Protein AF-A0A952VQZ9-F1 (afdb_monomer_lite)

Structure (mmCIF, N/CA/C/O backbone):
data_AF-A0A952VQZ9-F1
#
_entry.id   AF-A0A952VQZ9-F1
#
loop_
_atom_site.group_PDB
_atom_site.id
_atom_site.type_symbol
_atom_site.label_atom_id
_atom_site.label_alt_id
_atom_site.label_comp_id
_atom_site.label_asym_id
_atom_site.label_entity_id
_atom_site.label_seq_id
_atom_site.pdbx_PDB_ins_code
_atom_site.Cartn_x
_atom_site.Cartn_y
_atom_site.Cartn_z
_atom_site.occupancy
_atom_site.B_iso_or_equiv
_atom_site.auth_seq_id
_atom_site.auth_comp_id
_atom_site.auth_asym_id
_atom_site.auth_atom_id
_atom_site.pdbx_PDB_model_num
ATOM 1 N N . MET A 1 1 ? 37.503 -7.375 -62.528 1.00 46.91 1 MET A N 1
ATOM 2 C CA . MET A 1 1 ? 36.697 -7.127 -61.312 1.00 46.91 1 MET A CA 1
ATOM 3 C C . MET A 1 1 ? 35.972 -5.805 -61.512 1.00 46.91 1 MET A C 1
ATOM 5 O O . MET A 1 1 ? 36.616 -4.833 -61.884 1.00 46.91 1 MET A O 1
ATOM 9 N N . ASN A 1 2 ? 34.643 -5.804 -61.441 1.00 50.84 2 ASN A N 1
ATOM 10 C CA . ASN A 1 2 ? 33.807 -4.699 -61.917 1.00 50.84 2 ASN A CA 1
ATOM 11 C C . ASN A 1 2 ? 33.923 -3.504 -60.950 1.00 50.84 2 ASN A C 1
ATOM 13 O O . ASN A 1 2 ? 33.448 -3.597 -59.823 1.00 50.84 2 ASN A O 1
ATOM 17 N N . GLN A 1 3 ? 34.554 -2.398 -61.363 1.00 57.53 3 GLN A N 1
ATOM 18 C CA . GLN A 1 3 ? 34.843 -1.223 -60.510 1.00 57.53 3 GLN A CA 1
ATOM 19 C C . GLN A 1 3 ? 33.587 -0.566 -59.897 1.00 57.53 3 GLN A C 1
ATOM 21 O O . GLN A 1 3 ? 33.690 0.218 -58.962 1.00 57.53 3 GLN A O 1
ATOM 26 N N . LYS A 1 4 ? 32.393 -0.917 -60.391 1.00 61.53 4 LYS A N 1
ATOM 27 C CA . LYS A 1 4 ? 31.092 -0.451 -59.890 1.00 61.53 4 LYS A CA 1
ATOM 28 C C . LYS A 1 4 ? 30.508 -1.295 -58.749 1.00 61.53 4 LYS A C 1
ATOM 30 O O . LYS A 1 4 ? 29.517 -0.884 -58.158 1.00 61.53 4 LYS A O 1
ATOM 35 N N . LEU A 1 5 ? 31.081 -2.465 -58.448 1.00 6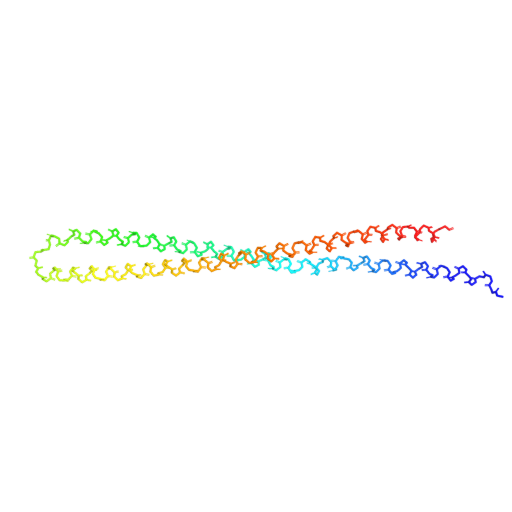6.00 5 LEU A N 1
ATOM 36 C CA . LEU A 1 5 ? 30.548 -3.363 -57.416 1.00 66.00 5 LEU A CA 1
ATOM 37 C C . LEU A 1 5 ? 30.921 -2.901 -55.998 1.00 66.00 5 LEU A C 1
ATOM 39 O O . LEU A 1 5 ? 30.115 -3.034 -55.086 1.00 66.00 5 LEU A O 1
ATOM 43 N N . SER A 1 6 ? 32.116 -2.330 -55.814 1.00 73.62 6 SER A N 1
ATOM 44 C CA . SER A 1 6 ? 32.597 -1.887 -54.496 1.00 73.62 6 SER A CA 1
ATOM 45 C C . SER A 1 6 ? 31.783 -0.726 -53.900 1.00 73.62 6 SER A C 1
ATOM 47 O O . SER A 1 6 ? 31.383 -0.853 -52.748 1.00 73.62 6 SER A O 1
ATOM 49 N N . PRO A 1 7 ? 31.446 0.352 -54.643 1.00 76.88 7 PRO A N 1
ATOM 50 C CA . PRO A 1 7 ? 30.611 1.436 -54.108 1.00 76.88 7 PRO A CA 1
ATOM 51 C C . PRO A 1 7 ? 29.188 0.984 -53.754 1.00 76.88 7 PRO A C 1
ATOM 53 O O . PRO A 1 7 ? 28.610 1.457 -52.784 1.00 76.88 7 PRO A O 1
ATOM 56 N N . LEU A 1 8 ? 28.636 0.033 -54.515 1.00 80.56 8 LEU A N 1
ATOM 57 C CA . LEU A 1 8 ? 27.300 -0.512 -54.271 1.00 80.56 8 LEU A CA 1
ATOM 58 C C . LEU A 1 8 ? 27.241 -1.340 -52.977 1.00 80.56 8 LEU A C 1
ATOM 60 O O . LEU A 1 8 ? 26.249 -1.289 -52.258 1.00 80.56 8 LEU A O 1
ATOM 64 N N . ILE A 1 9 ? 28.308 -2.085 -52.672 1.00 83.25 9 ILE A N 1
ATOM 65 C CA . ILE A 1 9 ? 28.420 -2.860 -51.428 1.00 83.25 9 ILE A CA 1
ATOM 66 C C . ILE A 1 9 ? 28.523 -1.929 -50.213 1.00 83.25 9 ILE A C 1
ATOM 68 O O . ILE A 1 9 ? 27.900 -2.204 -49.191 1.00 83.25 9 ILE A O 1
ATOM 72 N N . GLU A 1 10 ? 29.278 -0.832 -50.306 1.00 82.25 10 GLU A N 1
ATOM 73 C CA . GLU A 1 10 ? 29.369 0.147 -49.213 1.00 82.25 10 GLU A CA 1
ATOM 74 C C . GLU A 1 10 ? 28.040 0.877 -48.983 1.00 82.25 10 GLU A C 1
ATOM 76 O O . GLU A 1 10 ? 27.612 1.016 -47.839 1.00 82.25 10 GLU A O 1
ATOM 81 N N . LEU A 1 11 ? 27.325 1.233 -50.055 1.00 84.75 11 LEU A N 1
ATOM 82 C CA . LEU A 1 11 ? 25.981 1.806 -49.959 1.00 84.75 11 LEU A CA 1
ATOM 83 C C . LEU A 1 11 ? 25.002 0.853 -49.257 1.00 84.75 11 LEU A C 1
ATOM 85 O O . LEU A 1 11 ? 24.319 1.241 -48.315 1.00 84.75 11 LEU A O 1
ATOM 89 N N . GLN A 1 12 ? 25.001 -0.425 -49.646 1.00 85.94 12 GLN A N 1
ATOM 90 C CA . GLN A 1 12 ? 24.141 -1.433 -49.026 1.00 85.94 12 GLN A CA 1
ATOM 91 C C . GLN A 1 12 ? 24.440 -1.619 -47.527 1.00 85.94 12 GLN A C 1
ATOM 93 O O . GLN A 1 12 ? 23.527 -1.870 -46.742 1.00 85.94 12 GLN A O 1
ATOM 98 N N . LYS A 1 13 ? 25.705 -1.501 -47.103 1.00 88.38 13 LYS A N 1
ATOM 99 C CA . LYS A 1 13 ? 26.068 -1.553 -45.676 1.00 88.38 13 LYS A CA 1
ATOM 100 C C . LYS A 1 13 ? 25.509 -0.358 -44.904 1.00 88.38 13 LYS A C 1
ATOM 102 O O . LYS A 1 13 ? 25.020 -0.553 -43.793 1.00 88.38 13 LYS A O 1
ATOM 107 N N . LEU A 1 14 ? 25.564 0.843 -45.487 1.00 87.69 14 LEU A N 1
ATOM 108 C CA . LEU A 1 14 ? 24.959 2.043 -44.902 1.00 87.69 14 LEU A CA 1
ATOM 109 C C . LEU A 1 14 ? 23.443 1.869 -44.753 1.00 87.69 14 LEU A C 1
ATOM 111 O O . LEU A 1 14 ? 22.923 2.084 -43.661 1.00 87.69 14 LEU A O 1
ATOM 115 N N . ASP A 1 15 ? 22.757 1.387 -45.794 1.00 88.56 15 ASP A N 1
ATOM 116 C CA . ASP A 1 15 ? 21.309 1.136 -45.767 1.00 88.56 15 ASP A CA 1
ATOM 117 C C . ASP A 1 15 ? 20.910 0.144 -44.667 1.00 88.56 15 ASP A C 1
ATOM 119 O O . ASP A 1 15 ? 19.977 0.389 -43.899 1.00 88.56 15 ASP A O 1
ATOM 123 N N . LEU A 1 16 ? 21.637 -0.974 -44.559 1.00 92.62 16 LEU A N 1
ATOM 124 C CA . LEU A 1 16 ? 21.387 -1.984 -43.530 1.00 92.62 16 LEU A CA 1
ATOM 125 C C . LEU A 1 16 ? 21.590 -1.417 -42.123 1.00 92.62 16 LEU A C 1
ATOM 127 O O . LEU A 1 16 ? 20.789 -1.699 -41.231 1.00 92.62 16 LEU A O 1
ATOM 131 N N . ARG A 1 17 ? 22.628 -0.595 -41.926 1.00 92.38 17 ARG A N 1
ATOM 132 C CA . ARG A 1 17 ? 22.914 0.015 -40.626 1.00 92.38 17 ARG A CA 1
ATOM 133 C C . ARG A 1 17 ? 21.887 1.083 -40.254 1.00 92.38 17 ARG A C 1
ATOM 135 O O . ARG A 1 17 ? 21.441 1.112 -39.110 1.00 92.38 17 ARG A O 1
ATOM 142 N N . ILE A 1 18 ? 21.470 1.917 -41.206 1.00 92.25 18 ILE A N 1
ATOM 143 C CA . ILE A 1 18 ? 20.392 2.898 -41.017 1.00 92.25 18 ILE A CA 1
ATOM 144 C C . ILE A 1 18 ? 19.104 2.179 -40.605 1.00 92.25 18 ILE A C 1
ATOM 146 O O . ILE A 1 18 ? 18.512 2.534 -39.589 1.00 92.25 18 ILE A O 1
ATOM 150 N N . LEU A 1 19 ? 18.714 1.123 -41.329 1.00 93.81 19 LEU A N 1
ATOM 151 C CA . LEU A 1 19 ? 17.518 0.340 -41.014 1.00 93.81 19 LEU A CA 1
ATOM 152 C C . LEU A 1 19 ? 17.587 -0.277 -39.608 1.00 93.81 19 LEU A C 1
ATOM 154 O O . LEU A 1 19 ? 16.626 -0.178 -38.846 1.00 93.81 19 LEU A O 1
ATOM 158 N N . GLU A 1 20 ? 18.721 -0.883 -39.247 1.00 94.50 20 GLU A N 1
ATOM 159 C CA . GLU A 1 20 ? 18.945 -1.471 -37.922 1.00 94.50 20 GLU A CA 1
ATOM 160 C C . GLU A 1 20 ? 18.803 -0.428 -36.803 1.00 94.50 20 GLU A C 1
ATOM 162 O O . GLU A 1 20 ? 18.114 -0.667 -35.804 1.00 94.50 20 GLU A O 1
ATOM 167 N N . ILE A 1 21 ? 19.425 0.742 -36.974 1.00 93.56 21 ILE A N 1
ATOM 168 C CA . ILE A 1 21 ? 19.360 1.838 -36.006 1.00 93.56 21 ILE A CA 1
ATOM 169 C C . ILE A 1 21 ? 17.923 2.350 -35.880 1.00 93.56 21 ILE A C 1
ATOM 171 O O . ILE A 1 21 ? 17.420 2.485 -34.762 1.00 93.56 21 ILE A O 1
ATOM 175 N N . THR A 1 22 ? 17.236 2.597 -36.996 1.00 91.88 22 THR A N 1
ATOM 176 C CA . THR A 1 22 ? 15.849 3.077 -36.999 1.00 91.88 22 THR A CA 1
ATOM 177 C C . THR A 1 22 ? 14.911 2.094 -36.300 1.00 91.88 22 THR A C 1
ATOM 179 O O . THR A 1 22 ? 14.118 2.507 -35.451 1.00 91.88 22 THR A O 1
ATOM 182 N N . GLU A 1 23 ? 15.028 0.796 -36.581 1.00 94.38 23 GLU A N 1
ATOM 183 C CA . GLU A 1 23 ? 14.213 -0.237 -35.932 1.00 94.38 23 GLU A CA 1
ATOM 184 C C . GLU A 1 23 ? 14.534 -0.382 -34.440 1.00 94.38 23 GLU A C 1
ATOM 186 O O . GLU A 1 23 ? 13.631 -0.560 -33.620 1.00 94.38 2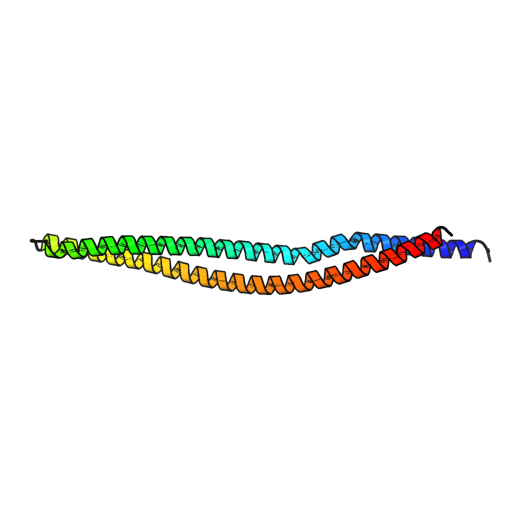3 GLU A O 1
ATOM 191 N N . THR A 1 24 ? 15.805 -0.245 -34.055 1.00 92.88 24 THR A N 1
ATOM 192 C CA . THR A 1 24 ? 16.208 -0.263 -32.642 1.00 92.88 24 THR A CA 1
ATOM 193 C C . THR A 1 24 ? 15.597 0.913 -31.887 1.00 92.88 24 THR A C 1
ATOM 195 O O . THR A 1 24 ? 14.969 0.712 -30.847 1.00 92.88 24 THR A O 1
ATOM 198 N N . ARG A 1 25 ? 15.698 2.131 -32.434 1.00 94.06 25 ARG A N 1
ATOM 199 C CA . ARG A 1 25 ? 15.111 3.342 -31.838 1.00 94.06 25 ARG A CA 1
ATOM 200 C C . ARG A 1 25 ? 13.588 3.264 -31.752 1.00 94.06 25 ARG A C 1
ATOM 202 O O . ARG A 1 25 ? 13.005 3.673 -30.752 1.00 94.06 25 ARG A O 1
ATOM 209 N N . ARG A 1 26 ? 12.933 2.665 -32.751 1.00 94.25 26 ARG A N 1
ATOM 210 C CA . ARG A 1 26 ? 11.478 2.452 -32.760 1.00 94.25 26 ARG A CA 1
ATOM 211 C C . ARG A 1 26 ? 10.991 1.555 -31.615 1.00 94.25 26 ARG A C 1
ATOM 213 O O . ARG A 1 26 ? 9.867 1.734 -31.156 1.00 94.25 26 ARG A O 1
ATOM 220 N N . LYS A 1 27 ? 11.823 0.623 -31.139 1.00 94.75 27 LYS A N 1
ATOM 221 C CA . LYS A 1 27 ? 11.505 -0.292 -30.025 1.00 94.75 27 LYS A CA 1
ATOM 222 C C . LYS A 1 27 ? 11.760 0.305 -28.638 1.00 94.75 27 LYS A C 1
ATOM 224 O O . LYS A 1 27 ? 11.284 -0.244 -27.647 1.00 94.75 27 LYS A O 1
ATOM 229 N N . ILE A 1 28 ? 12.493 1.415 -28.537 1.00 93.12 28 ILE A N 1
ATOM 230 C CA . ILE A 1 28 ? 12.817 2.045 -27.246 1.00 93.12 28 ILE A CA 1
ATOM 231 C C . ILE A 1 28 ? 11.554 2.451 -26.458 1.00 93.12 28 ILE A C 1
ATOM 233 O O . ILE A 1 28 ? 11.476 2.100 -25.279 1.00 93.12 28 ILE A O 1
ATOM 237 N N . PRO A 1 29 ? 10.537 3.109 -27.056 1.00 93.25 29 PRO A N 1
ATOM 238 C CA . PRO A 1 29 ? 9.304 3.447 -26.342 1.00 93.25 29 PRO A CA 1
ATOM 239 C C . PRO A 1 29 ? 8.557 2.224 -25.796 1.00 93.25 29 PRO A C 1
ATOM 241 O O . PRO A 1 29 ? 8.049 2.265 -24.679 1.00 93.25 29 PRO A O 1
ATOM 244 N N . GLU A 1 30 ? 8.519 1.126 -26.556 1.00 93.88 30 GLU A N 1
ATOM 245 C CA . GLU A 1 30 ? 7.885 -0.126 -26.129 1.00 93.88 30 GLU A CA 1
ATOM 246 C C . GLU A 1 30 ? 8.620 -0.736 -24.929 1.00 93.88 30 GLU A C 1
ATOM 248 O O . GLU A 1 30 ? 7.994 -1.080 -23.927 1.00 93.88 30 GLU A O 1
ATOM 253 N N . ARG A 1 31 ? 9.957 -0.791 -24.977 1.00 93.56 31 ARG A N 1
ATOM 254 C CA . ARG A 1 31 ? 10.779 -1.254 -23.848 1.00 93.56 31 ARG A CA 1
ATOM 255 C C . ARG A 1 31 ? 10.570 -0.406 -22.597 1.00 93.56 31 ARG A C 1
ATOM 257 O O . ARG A 1 31 ? 10.453 -0.957 -21.505 1.00 93.56 31 ARG A O 1
ATOM 264 N N . LEU A 1 32 ? 10.485 0.915 -22.755 1.00 92.81 32 LEU A N 1
ATOM 265 C CA . LEU A 1 32 ? 10.232 1.824 -21.641 1.00 92.81 32 LEU A CA 1
ATOM 266 C C . LEU A 1 32 ? 8.852 1.572 -21.017 1.00 92.81 32 LEU A C 1
ATOM 268 O O . LEU A 1 32 ? 8.734 1.526 -19.796 1.00 92.81 32 LEU A O 1
ATOM 272 N N . HIS A 1 33 ? 7.828 1.352 -21.843 1.00 93.56 33 HIS A N 1
ATOM 273 C CA . HIS A 1 33 ? 6.481 1.045 -21.368 1.00 93.56 33 HIS A CA 1
ATOM 274 C C . HIS A 1 33 ? 6.415 -0.289 -20.605 1.00 93.56 33 HIS A C 1
ATOM 276 O O . HIS A 1 33 ? 5.793 -0.381 -19.543 1.00 93.56 33 HIS A O 1
ATOM 282 N N . LEU A 1 34 ? 7.105 -1.319 -21.105 1.00 93.19 34 LEU A N 1
ATOM 283 C CA . LEU A 1 34 ? 7.218 -2.608 -20.419 1.00 93.19 34 LEU A CA 1
ATOM 284 C C . LEU A 1 34 ? 7.928 -2.470 -19.065 1.00 93.19 34 LEU A C 1
ATOM 286 O O . LEU A 1 34 ? 7.484 -3.059 -18.083 1.00 93.19 34 LEU A O 1
ATOM 290 N N . ALA A 1 35 ? 8.984 -1.655 -18.989 1.00 91.19 35 ALA A N 1
ATOM 291 C CA . ALA A 1 35 ? 9.695 -1.383 -17.741 1.00 91.19 35 ALA A CA 1
ATOM 292 C C . ALA A 1 35 ? 8.862 -0.562 -16.733 1.00 91.19 35 ALA A C 1
ATOM 294 O O . ALA A 1 35 ? 9.029 -0.723 -15.526 1.00 91.19 35 ALA A O 1
ATOM 295 N N . GLU A 1 36 ? 7.958 0.301 -17.207 1.00 94.56 36 GLU A N 1
ATOM 296 C CA . GLU A 1 36 ? 7.067 1.112 -16.363 1.00 94.56 36 GLU A CA 1
ATOM 297 C C . GLU A 1 36 ? 5.895 0.304 -15.779 1.00 94.56 36 GLU A C 1
ATOM 299 O O . GLU A 1 36 ? 5.384 0.628 -14.706 1.00 94.56 36 GLU A O 1
ATOM 304 N N . THR A 1 37 ? 5.463 -0.759 -16.463 1.00 95.38 37 THR A N 1
ATOM 305 C CA . THR A 1 37 ? 4.255 -1.519 -16.098 1.00 95.38 37 THR A CA 1
ATOM 306 C C . THR A 1 37 ? 4.273 -2.029 -14.645 1.00 95.38 37 THR A C 1
ATOM 308 O O . THR A 1 37 ? 3.337 -1.704 -13.908 1.00 95.38 37 THR A O 1
ATOM 311 N N . PRO A 1 38 ? 5.333 -2.707 -14.156 1.00 93.94 38 PRO A N 1
ATOM 312 C CA . PRO A 1 38 ? 5.391 -3.168 -12.765 1.00 93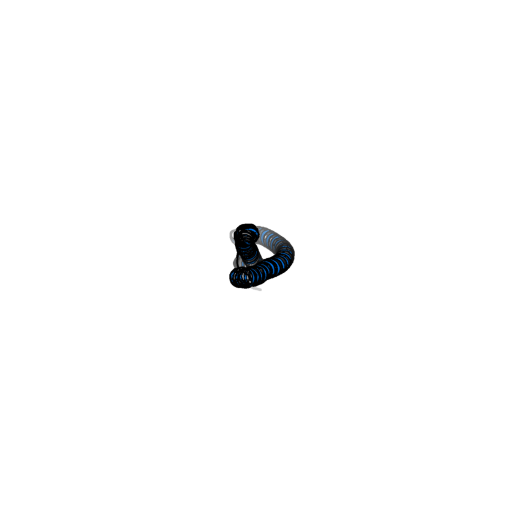.94 38 PRO A CA 1
ATOM 313 C C . PRO A 1 38 ? 5.358 -2.020 -11.750 1.00 93.94 38 PRO A C 1
ATOM 315 O O . PRO A 1 38 ? 4.745 -2.126 -10.687 1.00 93.94 38 PRO A O 1
ATOM 318 N N . LEU A 1 39 ? 5.992 -0.889 -12.080 1.00 95.81 39 LEU A N 1
ATOM 319 C CA . LEU A 1 39 ? 5.988 0.292 -11.223 1.00 95.81 39 LEU A CA 1
ATOM 320 C C . LEU A 1 39 ? 4.573 0.866 -11.088 1.00 95.81 39 LEU A C 1
ATOM 322 O O . LEU A 1 39 ? 4.144 1.222 -9.986 1.00 95.81 39 LEU A O 1
ATOM 326 N N . ARG A 1 40 ? 3.830 0.933 -12.195 1.00 96.25 40 ARG A N 1
ATOM 327 C CA . ARG A 1 40 ? 2.440 1.392 -12.200 1.00 96.25 40 ARG A CA 1
ATOM 328 C C . ARG A 1 40 ? 1.539 0.465 -11.384 1.00 96.25 40 ARG A C 1
ATOM 330 O O . ARG A 1 40 ? 0.737 0.961 -10.596 1.00 96.25 40 ARG A O 1
ATOM 337 N N . GLU A 1 41 ? 1.684 -0.848 -11.536 1.00 96.81 41 GLU A N 1
ATOM 338 C CA . GLU A 1 41 ? 0.907 -1.843 -10.784 1.00 96.81 41 GLU A CA 1
ATOM 339 C C . GLU A 1 41 ? 1.130 -1.722 -9.273 1.00 96.81 41 GLU A C 1
ATOM 341 O O . GLU A 1 41 ? 0.172 -1.602 -8.509 1.00 96.81 41 GLU A O 1
ATOM 346 N N . VAL A 1 42 ? 2.391 -1.661 -8.833 1.00 97.62 42 VAL A N 1
ATOM 347 C CA . VAL A 1 42 ? 2.728 -1.502 -7.409 1.00 97.62 42 VAL A CA 1
ATOM 348 C C . VAL A 1 42 ? 2.265 -0.144 -6.872 1.00 97.62 42 VAL A C 1
ATOM 350 O O . VAL A 1 42 ? 1.779 -0.056 -5.745 1.00 97.62 42 VAL A O 1
ATOM 353 N N . THR A 1 43 ? 2.357 0.917 -7.677 1.00 97.25 43 THR A N 1
ATOM 354 C CA . THR A 1 43 ? 1.862 2.250 -7.297 1.00 97.25 43 THR A CA 1
ATOM 355 C C . THR A 1 43 ? 0.346 2.257 -7.103 1.00 97.25 43 THR A C 1
ATOM 357 O O . THR A 1 43 ? -0.145 2.850 -6.138 1.00 97.25 43 THR A O 1
ATOM 360 N N . GLN A 1 44 ? -0.396 1.577 -7.980 1.00 98.06 44 GLN A N 1
ATOM 361 C CA . GLN A 1 44 ? -1.843 1.431 -7.847 1.00 98.06 44 GLN A CA 1
ATOM 362 C C . GLN A 1 44 ? -2.196 0.625 -6.591 1.00 98.06 44 GLN A C 1
ATOM 364 O O . GLN A 1 44 ? -2.950 1.114 -5.754 1.00 98.06 44 GLN A O 1
ATOM 369 N N . ALA A 1 45 ? -1.565 -0.535 -6.388 1.00 98.12 45 ALA A N 1
ATOM 370 C CA . ALA A 1 45 ? -1.794 -1.377 -5.213 1.00 98.12 45 ALA A CA 1
ATOM 371 C C . ALA A 1 45 ? -1.513 -0.641 -3.890 1.00 98.12 45 ALA A C 1
ATOM 373 O O . ALA A 1 45 ? -2.261 -0.770 -2.919 1.00 98.12 45 ALA A O 1
ATOM 374 N N . LEU A 1 46 ? -0.451 0.170 -3.846 1.00 98.38 46 LEU A N 1
ATOM 375 C CA . LEU A 1 46 ? -0.128 1.009 -2.693 1.00 98.38 46 LEU A CA 1
ATOM 376 C C . LEU A 1 46 ? -1.202 2.075 -2.444 1.00 98.38 46 LEU A C 1
ATOM 378 O O . LEU A 1 46 ? -1.561 2.334 -1.295 1.00 98.38 46 LEU A O 1
ATOM 382 N N . THR A 1 47 ? -1.700 2.698 -3.512 1.00 98.31 47 THR A N 1
ATOM 383 C CA . THR A 1 47 ? -2.758 3.715 -3.437 1.00 98.31 47 THR A CA 1
ATOM 384 C C . THR A 1 47 ? -4.053 3.108 -2.902 1.00 98.31 47 THR A C 1
ATOM 386 O O . THR A 1 47 ? -4.639 3.652 -1.965 1.00 98.31 47 THR A O 1
ATOM 389 N N . ASP A 1 48 ? -4.444 1.943 -3.415 1.00 98.31 48 ASP A N 1
ATOM 390 C CA . ASP A 1 48 ? -5.647 1.228 -2.982 1.00 98.31 48 ASP A CA 1
ATOM 391 C C . ASP A 1 48 ? -5.534 0.766 -1.524 1.00 98.31 48 ASP A C 1
ATOM 393 O O . ASP A 1 48 ? -6.476 0.904 -0.743 1.00 98.31 48 ASP A O 1
ATOM 397 N N . THR A 1 49 ? -4.351 0.297 -1.116 1.00 98.38 49 THR A N 1
ATOM 398 C CA . THR A 1 49 ? -4.096 -0.125 0.269 1.00 98.38 49 THR A CA 1
ATOM 399 C C . THR A 1 49 ? -4.170 1.061 1.234 1.00 98.38 49 THR A C 1
ATOM 401 O O . THR A 1 49 ? -4.789 0.955 2.291 1.00 98.38 49 THR A O 1
ATOM 404 N N . LYS A 1 50 ? -3.610 2.223 0.872 1.00 98.00 50 LYS A N 1
ATOM 405 C CA . LYS A 1 50 ? -3.738 3.455 1.673 1.00 98.00 50 LYS A CA 1
ATOM 406 C C . LYS A 1 50 ? -5.197 3.900 1.795 1.00 98.00 50 LYS A C 1
ATOM 408 O O . LYS A 1 50 ? -5.639 4.232 2.892 1.00 98.00 50 LYS A O 1
ATOM 413 N N . ALA A 1 51 ? -5.966 3.829 0.708 1.00 98.38 51 ALA A N 1
ATOM 414 C CA . ALA A 1 51 ? -7.398 4.109 0.751 1.00 98.38 51 ALA A CA 1
ATOM 415 C C . ALA A 1 51 ? -8.150 3.128 1.673 1.00 98.38 51 ALA A C 1
ATOM 417 O O . ALA A 1 51 ? -9.028 3.542 2.432 1.00 98.38 51 ALA A O 1
ATOM 418 N N . ALA A 1 52 ? -7.782 1.843 1.669 1.00 98.25 52 ALA A N 1
ATOM 419 C CA . ALA A 1 52 ? -8.352 0.848 2.576 1.00 98.25 52 ALA A CA 1
ATOM 420 C C . ALA A 1 52 ? -8.025 1.138 4.054 1.00 98.25 52 ALA A C 1
ATOM 422 O O . ALA A 1 52 ? -8.907 1.000 4.904 1.00 98.25 52 ALA A O 1
ATOM 423 N N . VAL A 1 53 ? -6.804 1.600 4.363 1.00 98.38 53 VAL A N 1
ATOM 424 C CA . VAL A 1 53 ? -6.428 2.068 5.714 1.00 98.38 53 VAL A CA 1
ATOM 425 C C . VAL A 1 53 ? -7.317 3.233 6.152 1.00 98.38 53 VAL A C 1
ATOM 427 O O . VAL A 1 53 ? -7.817 3.236 7.279 1.00 98.38 53 VAL A O 1
ATOM 430 N N . ASP A 1 54 ? -7.562 4.206 5.272 1.00 98.25 54 ASP A N 1
ATOM 431 C CA . ASP A 1 54 ? -8.416 5.358 5.582 1.00 98.25 54 ASP A CA 1
ATOM 432 C C . ASP A 1 54 ? -9.866 4.945 5.860 1.00 98.25 54 ASP A C 1
ATOM 434 O O . ASP A 1 54 ? -10.504 5.476 6.776 1.00 98.25 54 ASP A O 1
ATOM 438 N N . VAL A 1 55 ? -10.396 3.990 5.089 1.00 98.19 55 VAL A N 1
ATOM 439 C CA . VAL A 1 55 ? -11.734 3.425 5.311 1.00 98.19 55 VAL A CA 1
ATOM 440 C C . VAL A 1 55 ? -11.797 2.716 6.663 1.00 98.19 55 VAL A C 1
ATOM 442 O O . VAL A 1 55 ? -12.645 3.070 7.480 1.00 98.19 55 VAL A O 1
ATOM 445 N N . ALA A 1 56 ? -10.862 1.807 6.950 1.00 97.75 56 ALA A N 1
ATOM 446 C CA . ALA A 1 56 ? -10.822 1.083 8.223 1.00 97.75 56 ALA A CA 1
ATOM 447 C C . ALA A 1 56 ? -10.646 2.032 9.426 1.00 97.75 56 ALA A C 1
ATOM 449 O O . ALA A 1 56 ? -11.273 1.861 10.470 1.00 97.75 56 ALA A O 1
ATOM 450 N N . THR A 1 57 ? -9.868 3.106 9.266 1.00 98.19 57 THR A N 1
ATOM 451 C CA . THR A 1 57 ? -9.701 4.143 10.297 1.00 98.19 57 THR A CA 1
ATOM 452 C C . THR A 1 57 ? -11.007 4.892 10.570 1.00 98.19 57 THR A C 1
ATOM 454 O O . THR A 1 57 ? -11.320 5.206 11.722 1.00 98.19 57 THR A O 1
ATOM 457 N N . LYS A 1 58 ? -11.800 5.185 9.531 1.00 98.31 58 LYS A N 1
ATOM 458 C CA . LYS A 1 58 ? -13.131 5.798 9.685 1.00 98.31 58 LYS A CA 1
ATOM 459 C C . LYS A 1 58 ? -14.127 4.840 10.340 1.00 98.31 58 LYS A C 1
ATOM 461 O O . LYS A 1 58 ? -14.896 5.284 11.193 1.00 98.31 58 LYS A O 1
ATOM 466 N N . GLU A 1 59 ? -14.095 3.558 9.980 1.00 97.06 59 GLU A N 1
ATOM 467 C CA . GLU A 1 59 ? -14.899 2.503 10.618 1.00 97.06 59 GLU A CA 1
ATOM 468 C C . GLU A 1 59 ? -14.590 2.429 12.119 1.00 97.06 59 GLU A C 1
ATOM 470 O O . GLU A 1 59 ? -15.493 2.596 12.939 1.00 97.06 59 GLU A O 1
ATOM 475 N N . ARG A 1 60 ? -13.304 2.331 12.490 1.00 98.25 60 ARG A N 1
ATOM 476 C CA . ARG A 1 60 ? -12.855 2.333 13.891 1.00 98.25 60 ARG A CA 1
ATOM 477 C C . ARG A 1 60 ? -13.373 3.552 14.658 1.00 98.25 60 ARG A C 1
ATOM 479 O O . ARG A 1 60 ? -13.969 3.402 15.717 1.00 98.25 60 ARG A O 1
ATOM 486 N N . ARG A 1 61 ? -13.212 4.760 14.101 1.00 98.38 61 ARG A N 1
ATOM 487 C CA . ARG A 1 61 ? -13.703 6.011 14.718 1.00 98.38 61 ARG A CA 1
ATOM 488 C C . ARG A 1 61 ? -15.219 6.051 14.887 1.00 98.38 61 ARG A C 1
ATOM 490 O O . ARG A 1 61 ? -15.715 6.738 15.774 1.00 98.38 61 ARG A O 1
ATOM 497 N N . THR A 1 62 ? -15.959 5.377 14.012 1.00 98.00 62 THR A N 1
ATOM 498 C CA . THR A 1 62 ? -17.418 5.273 14.132 1.00 98.00 62 THR A CA 1
ATOM 499 C C . THR A 1 62 ? -17.774 4.377 15.312 1.00 98.00 62 THR A C 1
ATOM 501 O O . THR A 1 62 ? -18.544 4.796 16.168 1.00 98.00 62 THR A O 1
ATOM 504 N N . HIS A 1 63 ? -17.127 3.215 15.434 1.00 97.50 63 HIS A N 1
ATOM 505 C CA . HIS A 1 63 ? -17.319 2.327 16.582 1.00 97.50 63 HIS A CA 1
ATOM 506 C C . HIS A 1 63 ? -16.888 2.960 17.911 1.00 97.50 63 HIS A C 1
ATOM 508 O O . HIS A 1 63 ? -17.582 2.786 18.907 1.00 97.50 63 HIS A O 1
ATOM 514 N N . GLU A 1 64 ? -15.808 3.748 17.928 1.00 98.12 64 GLU A N 1
ATOM 515 C CA . GLU A 1 64 ? -15.385 4.522 19.108 1.00 98.12 64 GLU A CA 1
ATOM 516 C C . GLU A 1 64 ? -16.476 5.508 19.565 1.00 98.12 64 GLU A C 1
ATOM 518 O O . GLU A 1 64 ? -16.763 5.606 20.756 1.00 98.12 64 GLU A O 1
ATOM 523 N N . LYS A 1 65 ? -17.138 6.198 18.627 1.00 98.38 65 LYS A N 1
ATOM 524 C CA . LYS A 1 65 ? -18.254 7.107 18.945 1.00 98.38 65 LYS A CA 1
ATOM 525 C C . LYS A 1 65 ? -19.501 6.366 19.417 1.00 98.38 65 LYS A C 1
ATOM 527 O O . LYS A 1 65 ? -20.180 6.839 20.326 1.00 98.38 65 LYS A O 1
ATOM 532 N N . ASP A 1 66 ? -19.816 5.232 18.795 1.00 97.19 66 ASP A N 1
ATOM 533 C CA . ASP A 1 66 ? -20.947 4.399 19.206 1.00 97.19 66 ASP A CA 1
ATOM 534 C C . ASP A 1 66 ? -20.740 3.869 20.632 1.00 97.19 66 ASP A C 1
ATOM 536 O O . ASP A 1 66 ? -21.673 3.886 21.439 1.00 97.19 66 ASP A O 1
ATOM 540 N N . LEU A 1 67 ? -19.507 3.462 20.955 1.00 98.19 67 LEU A N 1
ATOM 541 C CA . LEU A 1 67 ? -19.102 3.053 22.295 1.00 98.19 67 LEU A CA 1
ATOM 542 C C . LEU A 1 67 ? -19.274 4.201 23.296 1.00 98.19 67 LEU A C 1
ATOM 544 O O . LEU A 1 67 ? -19.959 4.020 24.297 1.00 98.19 67 LEU A O 1
ATOM 548 N N . GLU A 1 68 ? -18.738 5.388 23.002 1.00 97.88 68 GLU A N 1
ATOM 549 C CA . GLU A 1 68 ? -18.857 6.570 23.870 1.00 97.88 68 GLU A CA 1
ATOM 550 C C . GLU A 1 68 ? -20.328 6.933 24.150 1.00 97.88 68 GLU A C 1
ATOM 552 O O . GLU A 1 68 ? -20.730 7.152 25.298 1.00 97.88 68 GLU A O 1
ATOM 557 N N . ALA A 1 69 ? -21.172 6.944 23.113 1.00 97.19 69 ALA A N 1
ATOM 558 C CA . ALA A 1 69 ? -22.601 7.213 23.258 1.00 97.19 69 ALA A CA 1
ATOM 559 C C . ALA A 1 69 ? -23.309 6.142 24.107 1.00 97.19 69 ALA A C 1
ATOM 561 O O . ALA A 1 69 ? -24.174 6.461 24.934 1.00 97.19 69 ALA A O 1
ATOM 562 N N . HIS A 1 70 ? -22.939 4.873 23.921 1.00 96.75 70 HIS A N 1
ATOM 563 C CA . HIS A 1 70 ? -23.481 3.747 24.677 1.00 96.75 70 HIS A CA 1
ATOM 564 C C . HIS A 1 70 ? -23.049 3.774 26.149 1.00 96.75 70 HIS A C 1
ATOM 566 O O . HIS A 1 70 ? -23.869 3.532 27.038 1.00 96.75 70 HIS A O 1
ATOM 572 N N . GLU A 1 71 ? -21.802 4.138 26.436 1.00 95.69 71 GLU A N 1
ATOM 573 C CA . GLU A 1 71 ? -21.304 4.327 27.800 1.00 95.69 71 GLU A CA 1
ATOM 574 C C . GLU A 1 71 ? -22.015 5.484 28.504 1.00 95.69 71 GLU A C 1
ATOM 576 O O . GLU A 1 71 ? -22.488 5.317 29.631 1.00 95.69 71 GLU A O 1
ATOM 581 N N . ALA A 1 72 ? -22.203 6.617 27.822 1.00 95.75 72 ALA A N 1
ATOM 582 C CA . ALA A 1 72 ? -22.954 7.749 28.360 1.00 95.75 72 ALA A CA 1
ATOM 583 C C . ALA A 1 72 ? -24.417 7.386 28.677 1.00 95.75 72 ALA A C 1
ATOM 585 O O . ALA A 1 72 ? -24.986 7.865 29.663 1.00 95.75 72 ALA A O 1
ATOM 586 N N . HIS A 1 73 ? -25.046 6.536 27.858 1.00 93.25 73 HIS A N 1
ATOM 587 C CA . HIS A 1 73 ? -26.384 6.013 28.139 1.00 93.25 73 HIS A CA 1
ATOM 588 C C . HIS A 1 73 ? -26.382 5.059 29.340 1.00 93.25 73 HIS A C 1
ATOM 590 O O . HIS A 1 73 ? -27.203 5.205 30.248 1.00 93.25 73 HIS A O 1
ATOM 596 N N . THR A 1 74 ? -25.421 4.137 29.383 1.00 92.56 74 THR A N 1
ATOM 597 C CA . THR A 1 74 ? -25.273 3.157 30.465 1.00 92.56 74 THR A CA 1
ATOM 598 C C . THR A 1 74 ? -25.031 3.844 31.811 1.00 92.56 74 THR A C 1
ATOM 600 O O . THR A 1 74 ? -25.587 3.431 32.827 1.00 92.56 74 THR A O 1
ATOM 603 N N . GLU A 1 75 ? -24.266 4.935 31.840 1.00 92.69 75 GLU A N 1
ATOM 604 C CA . GLU A 1 75 ? -24.018 5.698 33.065 1.00 92.69 75 GLU A CA 1
ATOM 605 C C . GLU A 1 75 ? -25.292 6.373 33.596 1.00 92.69 75 GLU A C 1
ATOM 607 O O . GLU A 1 75 ? -25.594 6.312 34.792 1.00 92.69 75 GLU A O 1
ATOM 612 N N . LYS A 1 76 ? -26.124 6.923 32.700 1.00 90.38 76 LYS A N 1
ATOM 613 C CA . LYS A 1 76 ? -27.452 7.438 33.072 1.00 90.38 76 LYS A CA 1
ATOM 614 C C . LYS A 1 76 ? -28.332 6.333 33.654 1.00 90.38 76 LYS A C 1
ATOM 616 O O . LYS A 1 76 ? -28.959 6.553 34.690 1.00 90.38 76 LYS A O 1
ATOM 621 N N . MET A 1 77 ? -28.339 5.144 33.046 1.00 87.56 77 MET A N 1
ATOM 622 C CA . MET A 1 77 ? -29.078 3.986 33.562 1.00 87.56 77 MET A CA 1
ATOM 623 C C . MET A 1 77 ? -28.606 3.595 34.966 1.00 87.56 77 MET A C 1
ATOM 625 O O . MET A 1 77 ? -29.433 3.463 35.869 1.00 87.56 77 MET A O 1
ATOM 629 N N . LYS A 1 78 ? -27.290 3.500 35.199 1.00 87.06 78 LYS A N 1
ATOM 630 C CA . LYS A 1 78 ? -26.731 3.199 36.529 1.00 87.06 78 LYS A CA 1
ATOM 631 C C . LYS A 1 78 ? -27.195 4.200 37.585 1.00 87.06 78 LYS A C 1
ATOM 633 O O . LYS A 1 78 ? -27.626 3.786 38.659 1.00 87.06 78 LYS A O 1
ATOM 638 N N . SER A 1 79 ? -27.189 5.497 37.271 1.00 85.25 79 SER A N 1
ATOM 639 C CA . SER A 1 79 ? -27.661 6.530 38.204 1.00 85.25 79 SER A CA 1
ATOM 640 C C . SER A 1 79 ? -29.150 6.408 38.561 1.00 85.25 79 SER A C 1
ATOM 642 O O . SER A 1 79 ? -29.550 6.813 39.648 1.00 85.25 79 SER A O 1
ATOM 644 N N . HIS A 1 80 ? -29.968 5.802 37.691 1.00 78.94 80 HIS A N 1
ATOM 645 C CA . HIS A 1 80 ? -31.396 5.571 37.928 1.00 78.94 80 HIS A CA 1
ATOM 646 C C . HIS A 1 80 ? -31.674 4.391 38.872 1.00 78.94 80 HIS A C 1
ATOM 648 O O . HIS A 1 80 ? -32.774 4.274 39.401 1.00 78.94 80 HIS A O 1
ATOM 654 N N . ALA A 1 81 ? -30.685 3.528 39.135 1.00 73.12 81 ALA A N 1
ATOM 655 C CA . ALA A 1 81 ? -30.871 2.352 39.984 1.00 73.12 81 ALA A CA 1
ATOM 656 C C . ALA A 1 81 ? -31.198 2.695 41.444 1.00 73.12 81 ALA A C 1
ATOM 658 O O . ALA A 1 81 ? -31.860 1.919 42.130 1.00 73.12 81 ALA A O 1
ATOM 659 N N . THR A 1 82 ? -30.763 3.865 41.917 1.00 70.31 82 THR A N 1
ATOM 660 C CA . THR A 1 82 ? -30.964 4.334 43.295 1.00 70.31 82 THR A CA 1
ATOM 661 C C . THR A 1 82 ? -32.381 4.842 43.574 1.00 70.31 82 THR A C 1
ATOM 663 O O . THR A 1 82 ? -32.727 5.035 44.738 1.00 70.31 82 THR A O 1
ATOM 666 N N . SER A 1 83 ? -33.215 5.047 42.547 1.00 77.06 83 SER A N 1
ATOM 667 C CA . SER A 1 83 ? -34.592 5.543 42.698 1.00 77.06 83 SER A CA 1
ATOM 668 C C . SER A 1 83 ? -35.658 4.435 42.698 1.00 77.06 83 SER A C 1
ATOM 670 O O . SER A 1 83 ? -36.828 4.716 42.981 1.00 77.06 83 SER A O 1
ATOM 672 N N . LEU A 1 84 ? -35.269 3.186 42.416 1.00 82.81 84 LEU A N 1
ATOM 673 C CA . LEU A 1 84 ? -36.173 2.038 42.307 1.00 82.81 84 LEU A CA 1
ATOM 674 C C . LEU A 1 84 ? -36.628 1.558 43.689 1.00 82.81 84 LEU A C 1
ATOM 676 O O . LEU A 1 84 ? -35.816 1.350 44.590 1.00 82.81 84 LEU A O 1
ATOM 680 N N . LYS A 1 85 ? -37.943 1.381 43.862 1.00 80.75 85 LYS A N 1
ATOM 681 C CA . LYS A 1 85 ? -38.556 1.110 45.176 1.00 80.75 85 LYS A CA 1
ATOM 682 C C . LYS A 1 85 ? -38.969 -0.344 45.365 1.00 80.75 85 LYS A C 1
ATOM 684 O O . LYS A 1 85 ? -39.158 -0.770 46.504 1.00 80.75 85 LYS A O 1
ATOM 689 N N . THR A 1 86 ? -39.121 -1.108 44.283 1.00 88.62 86 THR A N 1
ATOM 690 C CA . THR A 1 86 ? -39.513 -2.519 44.351 1.00 88.62 86 THR A CA 1
ATOM 691 C C . THR A 1 86 ? -38.381 -3.451 43.918 1.00 88.62 86 THR A C 1
ATOM 693 O O . THR A 1 86 ? -37.583 -3.137 43.037 1.00 88.62 86 THR A O 1
ATOM 696 N N . ASN A 1 87 ? -38.332 -4.646 44.514 1.00 85.50 87 ASN A N 1
ATOM 697 C CA . ASN A 1 87 ? -37.338 -5.672 44.173 1.00 85.50 87 ASN A CA 1
ATOM 698 C C . ASN A 1 87 ? -37.450 -6.103 42.695 1.00 85.50 87 ASN A C 1
ATOM 700 O O . ASN A 1 87 ? -36.444 -6.271 42.014 1.00 85.50 87 ASN A O 1
ATOM 704 N N . LYS A 1 88 ? -38.678 -6.187 42.165 1.00 89.81 88 LYS A N 1
ATOM 705 C CA . LYS A 1 88 ? -38.928 -6.557 40.766 1.00 89.81 88 LYS A CA 1
ATOM 706 C C . LYS A 1 88 ? -38.366 -5.528 39.778 1.00 89.81 88 LYS A C 1
ATOM 708 O O . LYS A 1 88 ? -37.753 -5.921 38.791 1.00 89.81 88 LYS A O 1
ATOM 713 N N . GLU A 1 89 ? -38.555 -4.235 40.042 1.00 86.44 89 GLU A N 1
ATOM 714 C CA . GLU A 1 89 ? -37.974 -3.161 39.220 1.00 86.44 89 GLU A CA 1
ATOM 715 C C . GLU A 1 89 ? -36.447 -3.177 39.291 1.00 86.44 89 GLU A C 1
ATOM 717 O O . GLU A 1 89 ? -35.780 -3.051 38.270 1.00 86.44 89 GLU A O 1
ATOM 722 N N . TYR A 1 90 ? -35.891 -3.398 40.484 1.00 87.38 90 TYR A N 1
ATOM 723 C CA . TYR A 1 90 ? -34.448 -3.494 40.670 1.00 87.38 90 TYR A CA 1
ATOM 724 C C . TYR A 1 90 ? -33.834 -4.665 39.885 1.00 87.38 90 TYR A C 1
ATOM 726 O O . TYR A 1 90 ? -32.838 -4.482 39.190 1.00 87.38 90 TYR A O 1
ATOM 734 N N . GLN A 1 91 ? -34.449 -5.853 39.930 1.00 88.38 91 GLN A N 1
ATOM 735 C CA . GLN A 1 91 ? -33.996 -7.015 39.158 1.00 88.38 91 GLN A CA 1
ATOM 736 C C . GLN A 1 91 ? -34.078 -6.791 37.643 1.00 88.38 91 GLN A C 1
ATOM 738 O O . GLN A 1 91 ? -33.144 -7.149 36.929 1.00 88.38 91 GLN A O 1
ATOM 743 N N . ALA A 1 92 ? -35.164 -6.183 37.153 1.00 89.31 92 ALA A N 1
ATOM 744 C CA . ALA A 1 92 ? -35.290 -5.834 35.738 1.00 89.31 92 ALA A CA 1
ATOM 745 C C . ALA A 1 92 ? -34.181 -4.864 35.303 1.00 89.31 92 ALA A C 1
ATOM 747 O O . ALA A 1 92 ? -33.548 -5.066 34.272 1.00 89.31 92 ALA A O 1
ATOM 748 N N . HIS A 1 93 ? -33.880 -3.871 36.138 1.00 88.75 93 HIS A N 1
ATOM 749 C CA . HIS A 1 93 ? -32.841 -2.887 35.853 1.00 88.75 93 HIS A CA 1
ATOM 750 C C . HIS A 1 93 ? -31.424 -3.473 35.853 1.00 88.75 93 HIS A C 1
ATOM 752 O O . HIS A 1 93 ? -30.598 -3.129 35.011 1.00 88.75 93 HIS A O 1
ATOM 758 N N . LEU A 1 94 ? -31.134 -4.411 36.760 1.00 88.56 94 LEU A N 1
ATOM 759 C CA . LEU A 1 94 ? -29.867 -5.149 36.736 1.00 88.56 94 LEU A CA 1
ATOM 760 C C . LEU A 1 94 ? -29.687 -5.931 35.429 1.00 88.56 94 LEU A C 1
ATOM 762 O O . LEU A 1 94 ? -28.591 -5.933 34.871 1.00 88.56 94 LEU A O 1
ATOM 766 N N . PHE A 1 95 ? -30.755 -6.550 34.923 1.00 91.31 95 PHE A N 1
ATOM 767 C CA . PHE A 1 95 ? -30.722 -7.256 33.644 1.00 91.31 95 PHE A CA 1
ATOM 768 C C . PHE A 1 95 ? -30.496 -6.299 32.464 1.00 91.31 95 PHE A C 1
ATOM 770 O O . PHE A 1 95 ? -29.707 -6.589 31.567 1.00 91.31 95 PHE A O 1
ATOM 777 N N . GLU A 1 96 ? -31.123 -5.121 32.477 1.00 91.50 96 GLU A N 1
ATOM 778 C CA . GLU A 1 96 ? -30.871 -4.092 31.463 1.00 91.50 96 GLU A CA 1
ATOM 779 C C . GLU A 1 96 ? -29.408 -3.614 31.468 1.00 91.50 96 GLU A C 1
ATOM 781 O O . GLU A 1 96 ? -28.802 -3.462 30.405 1.00 91.50 96 GLU A O 1
ATOM 786 N N . LEU A 1 97 ? -28.806 -3.440 32.650 1.00 90.81 97 LEU A N 1
ATOM 787 C CA . LEU A 1 97 ? -27.382 -3.112 32.782 1.00 90.81 97 LEU A CA 1
ATOM 788 C C . LEU A 1 97 ? -26.470 -4.238 32.279 1.00 90.81 97 LEU A C 1
ATOM 790 O O . LEU A 1 97 ? -25.433 -3.961 31.675 1.00 90.81 97 LEU A O 1
ATOM 794 N N . GLU A 1 98 ? -26.837 -5.500 32.498 1.00 93.25 98 GLU A N 1
ATOM 795 C CA . GLU A 1 98 ? -26.106 -6.650 31.960 1.00 93.25 98 GLU A CA 1
ATOM 796 C C . GLU A 1 98 ? -26.126 -6.655 30.424 1.00 93.25 98 GLU A C 1
ATOM 798 O O . GLU A 1 98 ? -25.073 -6.768 29.789 1.00 93.25 98 GLU A O 1
ATOM 803 N N . LEU A 1 99 ? -27.298 -6.441 29.818 1.00 95.00 99 LEU A N 1
ATOM 804 C CA . LEU A 1 99 ? -27.435 -6.310 28.365 1.00 95.00 99 LEU A CA 1
ATOM 805 C C . LEU A 1 99 ? -26.621 -5.132 27.818 1.00 95.00 99 LEU A C 1
ATOM 807 O O . LEU A 1 99 ? -25.961 -5.261 26.784 1.00 95.00 99 LEU A O 1
ATOM 811 N N . ALA A 1 100 ? -26.627 -3.996 28.520 1.00 94.06 100 ALA A N 1
ATOM 812 C CA . ALA A 1 100 ? -25.818 -2.842 28.154 1.00 94.06 100 ALA A CA 1
ATOM 813 C C . ALA A 1 100 ? -24.315 -3.166 28.212 1.00 94.06 100 ALA A C 1
ATOM 815 O O . ALA A 1 100 ? -23.590 -2.854 27.269 1.00 94.06 100 ALA A O 1
ATOM 816 N N . ASN A 1 101 ? -23.838 -3.852 29.252 1.00 93.62 101 ASN A N 1
ATOM 817 C CA . ASN A 1 101 ? -22.436 -4.269 29.342 1.00 93.62 101 ASN A CA 1
ATOM 818 C C . ASN A 1 101 ? -22.047 -5.244 28.223 1.00 93.62 101 ASN A C 1
ATOM 820 O O . ASN A 1 101 ? -20.967 -5.110 27.649 1.00 93.62 101 ASN A O 1
ATOM 824 N N . LYS A 1 102 ? -22.927 -6.185 27.861 1.00 96.56 102 LYS A N 1
ATOM 825 C CA . LYS A 1 102 ? -22.682 -7.093 26.732 1.00 96.56 102 LYS A CA 1
ATOM 826 C C . LYS A 1 102 ? -22.532 -6.324 25.418 1.00 96.56 102 LYS A C 1
ATOM 828 O O . LYS A 1 102 ? -21.571 -6.539 24.687 1.00 96.56 102 LYS A O 1
ATOM 833 N N . LYS A 1 103 ? -23.441 -5.381 25.154 1.00 95.56 103 LYS A N 1
ATOM 834 C CA . LYS A 1 103 ? -23.386 -4.531 23.958 1.00 95.56 103 LYS A CA 1
ATOM 835 C C . LYS A 1 103 ? -22.130 -3.653 23.921 1.00 95.56 103 LYS A C 1
ATOM 837 O O . LYS A 1 103 ? -21.584 -3.425 22.848 1.00 95.56 103 LYS A O 1
ATOM 842 N N . ARG A 1 104 ? -21.644 -3.196 25.081 1.00 96.75 104 ARG A N 1
ATOM 843 C CA . ARG A 1 104 ? -20.351 -2.505 25.191 1.00 96.75 104 ARG A CA 1
ATOM 844 C C . ARG A 1 104 ? -19.207 -3.398 24.703 1.00 96.75 104 ARG A C 1
ATOM 846 O O . ARG A 1 104 ? -18.431 -2.963 23.860 1.00 96.75 104 ARG A O 1
ATOM 853 N N . GLY A 1 105 ? -19.170 -4.652 25.159 1.00 97.12 105 GLY A N 1
ATOM 854 C CA . GLY A 1 105 ? -18.182 -5.638 24.710 1.00 97.12 105 GLY A CA 1
ATOM 855 C C . GLY A 1 105 ? -18.207 -5.868 23.195 1.00 97.12 105 GLY A C 1
ATOM 856 O O . GLY A 1 105 ? -17.156 -5.941 22.570 1.00 97.12 105 GLY A O 1
ATOM 857 N N . GLU A 1 106 ? -19.391 -5.883 22.573 1.00 97.56 106 GLU A N 1
ATOM 858 C CA . GLU A 1 106 ? -19.514 -5.992 21.109 1.00 97.56 106 GLU A CA 1
ATOM 859 C C . GLU A 1 106 ? -18.913 -4.785 20.362 1.00 97.56 106 GLU A C 1
ATOM 861 O O . GLU A 1 106 ? -18.402 -4.935 19.252 1.00 97.56 106 GLU A O 1
ATOM 866 N N . PHE A 1 107 ? -18.981 -3.574 20.930 1.00 96.56 107 PHE A N 1
ATOM 867 C CA . PHE A 1 107 ? -18.312 -2.403 20.353 1.00 96.56 107 PHE A CA 1
ATOM 868 C C . PHE A 1 107 ? -16.795 -2.469 20.541 1.00 96.56 107 PHE A C 1
ATOM 870 O O . PHE A 1 107 ? -16.063 -2.208 19.589 1.00 96.56 107 PHE A O 1
ATOM 877 N N . GLU A 1 108 ? -16.330 -2.850 21.732 1.00 97.69 108 GLU A N 1
ATOM 878 C CA . GLU A 1 108 ? -14.905 -3.033 22.036 1.00 97.69 108 GLU A CA 1
ATOM 879 C C . GLU A 1 108 ? -14.265 -4.066 21.093 1.00 97.69 108 GLU A C 1
ATOM 881 O O . GLU A 1 108 ? -13.218 -3.796 20.505 1.00 97.69 108 GLU A O 1
ATOM 886 N N . GLU A 1 109 ? -14.928 -5.202 20.858 1.00 98.19 109 GLU A N 1
ATOM 887 C CA . GLU A 1 109 ? -14.471 -6.233 19.917 1.00 98.19 109 GLU A CA 1
ATOM 888 C C . GLU A 1 109 ? -14.369 -5.694 18.483 1.00 98.19 109 GLU A C 1
ATOM 890 O O . GLU A 1 109 ? -13.354 -5.887 17.814 1.00 98.19 109 GLU A O 1
ATOM 895 N N . LYS A 1 110 ? -15.373 -4.945 18.012 1.00 97.56 110 LYS A N 1
ATOM 896 C CA . LYS A 1 110 ? -15.329 -4.317 16.679 1.00 97.56 110 LYS A CA 1
ATOM 897 C C . LYS A 1 110 ? -14.191 -3.308 16.544 1.00 97.56 110 LYS A C 1
ATOM 899 O O . LYS A 1 110 ? -13.582 -3.222 15.479 1.00 97.56 110 LYS A O 1
ATOM 904 N N . ILE A 1 111 ? -13.907 -2.540 17.597 1.00 98.31 111 ILE A N 1
ATOM 905 C CA . ILE A 1 111 ? -12.786 -1.593 17.614 1.00 98.31 111 ILE A CA 1
ATOM 906 C C . ILE A 1 111 ? -11.462 -2.353 17.521 1.00 98.31 111 ILE A C 1
ATOM 908 O O . ILE A 1 111 ? -10.629 -1.986 16.693 1.00 98.31 111 ILE A O 1
ATOM 912 N N . LEU A 1 112 ? -11.287 -3.421 18.305 1.00 98.38 112 LEU A N 1
ATOM 913 C CA . LEU A 1 112 ? -10.081 -4.255 18.274 1.00 98.38 112 LEU A CA 1
ATOM 914 C C . LEU A 1 112 ? -9.856 -4.877 16.892 1.00 98.38 112 LEU A C 1
ATOM 916 O O . LEU A 1 112 ? -8.780 -4.711 16.324 1.00 98.38 112 LEU A O 1
ATOM 920 N N . LEU A 1 113 ? -10.885 -5.484 16.295 1.00 98.00 113 LEU A N 1
ATOM 921 C CA . LEU A 1 113 ? -10.799 -6.050 14.944 1.00 98.00 113 LEU A CA 1
ATOM 922 C C . LEU A 1 113 ? -10.453 -4.987 13.889 1.00 98.00 113 LEU A C 1
ATOM 924 O O . LEU A 1 113 ? -9.677 -5.240 12.966 1.00 98.00 113 LEU A O 1
ATOM 928 N N . ALA A 1 114 ? -11.003 -3.775 14.017 1.00 97.81 114 ALA A N 1
ATOM 929 C CA . ALA A 1 114 ? -10.655 -2.672 13.128 1.00 97.81 114 ALA A CA 1
ATOM 930 C C . ALA A 1 114 ? -9.197 -2.216 13.318 1.00 97.81 114 ALA A C 1
ATOM 932 O O . ALA A 1 114 ? -8.541 -1.883 12.334 1.00 97.81 114 ALA A O 1
ATOM 933 N N . MET A 1 115 ? -8.676 -2.219 14.550 1.00 97.94 115 MET A N 1
ATOM 934 C CA . MET A 1 115 ? -7.269 -1.916 14.836 1.00 97.94 115 MET A CA 1
ATOM 935 C C . MET A 1 115 ? -6.329 -2.960 14.228 1.00 97.94 115 MET A C 1
ATOM 937 O O . MET A 1 115 ? -5.394 -2.583 13.530 1.00 97.94 115 MET A O 1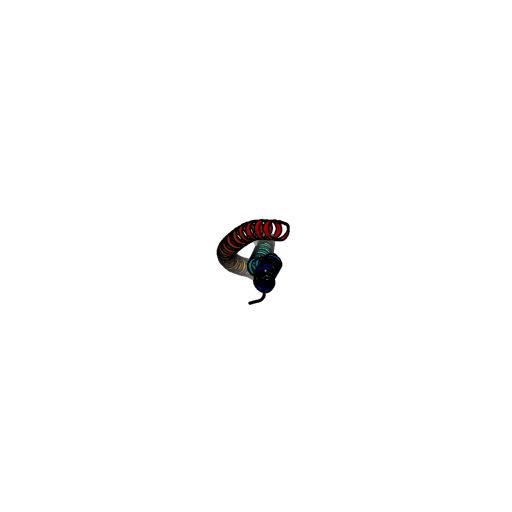
ATOM 941 N N . GLU A 1 116 ? -6.617 -4.250 14.407 1.00 98.31 116 GLU A N 1
ATOM 942 C CA . GLU A 1 116 ? -5.830 -5.341 13.813 1.00 98.31 116 GLU A CA 1
ATOM 943 C C . GLU A 1 116 ? -5.789 -5.233 12.284 1.00 98.31 116 GLU A C 1
ATOM 945 O O . GLU A 1 116 ? -4.717 -5.257 11.679 1.00 98.31 116 GLU A O 1
ATOM 950 N N . LYS A 1 117 ? -6.947 -4.999 11.654 1.00 97.94 117 LYS A N 1
ATOM 951 C CA . LYS A 1 117 ? -7.048 -4.776 10.204 1.00 97.94 117 LYS A CA 1
ATOM 952 C C . LYS A 1 117 ? -6.226 -3.568 9.742 1.00 97.94 117 LYS A C 1
ATOM 954 O O . LYS A 1 117 ? -5.603 -3.621 8.683 1.00 97.94 117 LYS A O 1
ATOM 959 N N . ILE A 1 118 ? -6.233 -2.467 10.497 1.00 98.44 118 ILE A N 1
ATOM 960 C CA . ILE A 1 118 ? -5.418 -1.283 10.182 1.00 98.44 118 ILE A CA 1
ATOM 961 C C . ILE A 1 118 ? -3.930 -1.634 10.242 1.00 98.44 118 ILE A C 1
ATOM 963 O O . ILE A 1 118 ? -3.206 -1.299 9.305 1.00 98.44 118 ILE A O 1
ATOM 967 N N . ASP A 1 119 ? -3.484 -2.326 11.289 1.00 98.44 119 ASP A N 1
ATOM 968 C CA . ASP A 1 119 ? -2.081 -2.712 11.461 1.00 98.44 119 ASP A CA 1
ATOM 969 C C . ASP A 1 119 ? -1.607 -3.642 10.333 1.00 98.44 119 ASP A C 1
ATOM 971 O O . ASP A 1 119 ? -0.513 -3.467 9.789 1.00 98.44 119 ASP A O 1
ATOM 975 N N . GLU A 1 120 ? -2.433 -4.610 9.928 1.00 98.38 120 GLU A N 1
ATOM 976 C CA . GLU A 1 120 ? -2.156 -5.484 8.784 1.00 98.38 120 GLU A CA 1
ATOM 977 C C . GLU A 1 120 ? -2.039 -4.695 7.475 1.00 98.38 120 GLU A C 1
ATOM 979 O O . GLU A 1 120 ? -1.050 -4.831 6.750 1.00 98.38 120 GLU A O 1
ATOM 984 N N . LEU A 1 121 ? -3.004 -3.817 7.188 1.00 98.38 121 LEU A N 1
ATOM 985 C CA . LEU A 1 121 ? -2.980 -2.984 5.985 1.00 98.38 121 LEU A CA 1
ATOM 986 C C . LEU A 1 121 ? -1.781 -2.023 5.972 1.00 98.38 121 LEU A C 1
ATOM 988 O O . LEU A 1 121 ? -1.204 -1.775 4.913 1.00 98.38 121 LEU A O 1
ATOM 992 N N . GLN A 1 122 ? -1.366 -1.500 7.127 1.00 98.19 122 GLN A N 1
ATOM 993 C CA . GLN A 1 122 ? -0.183 -0.645 7.246 1.00 98.19 122 GLN A CA 1
ATOM 994 C C . GLN A 1 122 ? 1.122 -1.409 6.993 1.00 98.19 122 GLN A C 1
ATOM 996 O O . GLN A 1 122 ? 2.021 -0.875 6.334 1.00 98.19 122 GLN A O 1
ATOM 1001 N N . LYS A 1 123 ? 1.226 -2.664 7.451 1.00 98.50 123 LYS A N 1
ATOM 1002 C CA . LYS A 1 123 ? 2.357 -3.542 7.104 1.00 98.50 123 LYS A CA 1
ATOM 1003 C C . LYS A 1 123 ? 2.419 -3.769 5.595 1.00 98.50 123 LYS A C 1
ATOM 1005 O O . LYS A 1 123 ? 3.453 -3.500 4.988 1.00 98.50 123 LYS A O 1
ATOM 1010 N N . VAL A 1 124 ? 1.294 -4.133 4.976 1.00 98.25 124 VAL A N 1
ATOM 1011 C CA . VAL A 1 124 ? 1.200 -4.314 3.517 1.00 98.25 124 VAL A CA 1
ATOM 1012 C C . VAL A 1 124 ? 1.566 -3.028 2.768 1.00 98.25 124 VAL A C 1
ATOM 1014 O O . VAL A 1 124 ? 2.321 -3.069 1.800 1.00 98.25 124 VAL A O 1
ATOM 1017 N N . ALA A 1 125 ? 1.095 -1.864 3.224 1.00 98.12 125 ALA A N 1
ATOM 1018 C CA . ALA A 1 125 ? 1.445 -0.581 2.618 1.00 98.12 125 ALA A CA 1
ATOM 1019 C C . ALA A 1 125 ? 2.952 -0.288 2.703 1.00 98.12 125 ALA A C 1
ATOM 1021 O O . ALA A 1 125 ? 3.520 0.262 1.760 1.00 98.12 125 ALA A O 1
ATOM 1022 N N . THR A 1 126 ? 3.604 -0.669 3.804 1.00 98.12 126 THR A N 1
ATOM 1023 C CA . THR A 1 126 ? 5.056 -0.517 3.982 1.00 98.12 126 THR A CA 1
ATOM 1024 C C . THR A 1 126 ? 5.820 -1.415 3.009 1.00 98.12 126 THR A C 1
ATOM 1026 O O . THR A 1 126 ? 6.679 -0.929 2.276 1.00 98.12 126 THR A O 1
ATOM 1029 N N . GLU A 1 127 ? 5.443 -2.689 2.898 1.00 98.00 127 GLU A N 1
ATOM 1030 C CA . GLU A 1 127 ? 6.046 -3.619 1.931 1.00 98.00 127 GLU A CA 1
ATOM 1031 C C . GLU A 1 127 ? 5.853 -3.155 0.478 1.00 98.00 127 GLU A C 1
ATOM 1033 O O . GLU A 1 127 ? 6.767 -3.229 -0.345 1.00 98.00 127 GLU A O 1
ATOM 1038 N N . LEU A 1 128 ? 4.663 -2.648 0.140 1.00 97.94 128 LEU A N 1
ATOM 1039 C CA . LEU A 1 128 ? 4.379 -2.089 -1.183 1.00 97.94 128 LEU A CA 1
ATOM 1040 C C . LEU A 1 128 ? 5.192 -0.817 -1.451 1.00 97.94 128 LEU A C 1
ATOM 1042 O O . LEU A 1 128 ? 5.628 -0.601 -2.580 1.00 97.94 128 LEU A O 1
ATOM 1046 N N . GLN A 1 129 ? 5.429 0.013 -0.433 1.00 97.81 129 GLN A N 1
ATOM 1047 C CA . GLN A 1 129 ? 6.273 1.202 -0.540 1.00 97.81 129 GLN A CA 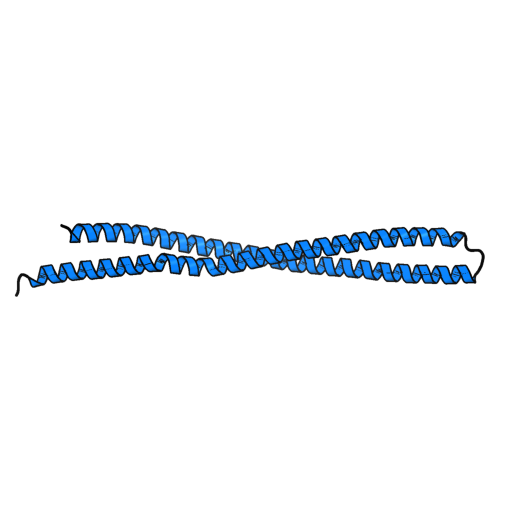1
ATOM 1048 C C . GLN A 1 129 ? 7.737 0.828 -0.823 1.00 97.81 129 GLN A C 1
ATOM 1050 O O . GLN A 1 129 ? 8.366 1.453 -1.679 1.00 97.81 129 GLN A O 1
ATOM 1055 N N . GLU A 1 130 ? 8.265 -0.204 -0.164 1.00 97.69 130 GLU A N 1
ATOM 1056 C CA . GLU A 1 130 ? 9.612 -0.729 -0.425 1.00 97.69 130 GLU A CA 1
ATOM 1057 C C . GLU A 1 130 ? 9.724 -1.325 -1.834 1.00 97.69 130 GLU A C 1
ATOM 1059 O O . GLU A 1 130 ? 10.644 -0.987 -2.584 1.00 97.69 130 GLU A O 1
ATOM 1064 N N . LYS A 1 131 ? 8.741 -2.140 -2.243 1.00 96.81 131 LYS A N 1
ATOM 1065 C CA . LYS A 1 131 ? 8.655 -2.673 -3.614 1.00 96.81 131 LYS A CA 1
ATOM 1066 C C . LYS A 1 131 ? 8.592 -1.553 -4.646 1.00 96.81 131 LYS A C 1
ATOM 1068 O O . LYS A 1 131 ? 9.289 -1.619 -5.657 1.00 96.81 131 LYS A O 1
ATOM 1073 N N . LYS A 1 132 ? 7.803 -0.504 -4.389 1.00 97.56 132 LYS A N 1
ATOM 1074 C CA . LYS A 1 132 ? 7.708 0.660 -5.276 1.00 97.56 132 LYS A CA 1
ATOM 1075 C C . LYS A 1 132 ? 9.074 1.315 -5.441 1.00 97.56 132 LYS A C 1
ATOM 1077 O O . LYS A 1 132 ? 9.475 1.570 -6.569 1.00 97.56 132 LYS A O 1
ATOM 1082 N N . GLN A 1 133 ? 9.800 1.537 -4.346 1.00 96.75 133 GLN A N 1
ATOM 1083 C CA . GLN A 1 133 ? 11.127 2.148 -4.398 1.00 96.75 133 GLN A CA 1
ATOM 1084 C C . GLN A 1 133 ? 12.126 1.299 -5.198 1.00 96.75 133 GLN A C 1
ATOM 1086 O O . GLN A 1 133 ? 12.929 1.841 -5.957 1.00 96.75 133 GLN A O 1
ATOM 1091 N N . ALA A 1 134 ? 12.069 -0.029 -5.062 1.00 95.69 134 ALA A N 1
ATOM 1092 C CA . ALA A 1 134 ? 12.892 -0.933 -5.859 1.00 95.69 134 ALA A CA 1
ATOM 1093 C C . ALA A 1 134 ? 12.561 -0.829 -7.360 1.00 95.69 134 ALA A C 1
ATOM 1095 O O . ALA A 1 134 ? 13.468 -0.669 -8.177 1.00 95.69 134 ALA A O 1
ATOM 1096 N N . HIS A 1 135 ? 11.274 -0.849 -7.723 1.00 94.81 135 HIS A N 1
ATOM 1097 C CA . HIS A 1 135 ? 10.838 -0.693 -9.113 1.00 94.81 135 HIS A CA 1
ATOM 1098 C C . HIS A 1 135 ? 11.139 0.698 -9.686 1.00 94.81 135 HIS A C 1
ATOM 1100 O O . HIS A 1 135 ? 11.542 0.786 -10.843 1.00 94.81 135 HIS A O 1
ATOM 1106 N N . ASP A 1 136 ? 11.020 1.764 -8.890 1.00 95.44 136 ASP A N 1
ATOM 1107 C CA . ASP A 1 136 ? 11.406 3.128 -9.278 1.00 95.44 136 ASP A CA 1
ATOM 1108 C C . ASP A 1 136 ? 12.889 3.185 -9.664 1.00 95.44 136 ASP A C 1
ATOM 1110 O O . ASP A 1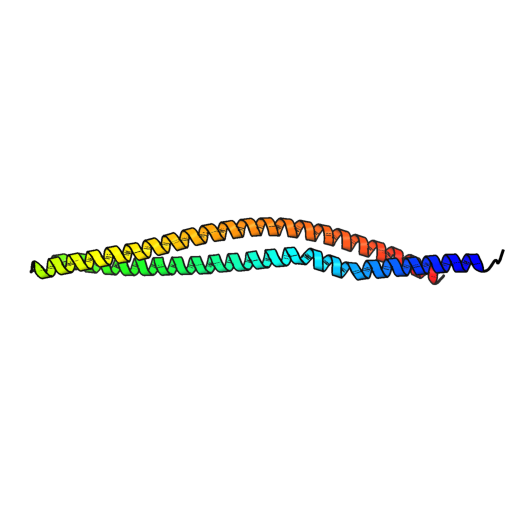 136 ? 13.242 3.749 -10.699 1.00 95.44 136 ASP A O 1
ATOM 1114 N N . ASN A 1 137 ? 13.761 2.564 -8.863 1.00 95.19 137 ASN A N 1
ATOM 1115 C CA . ASN A 1 137 ? 15.197 2.532 -9.135 1.00 95.19 137 ASN A CA 1
ATOM 1116 C C . ASN A 1 137 ? 15.511 1.767 -10.430 1.00 95.19 137 ASN A C 1
ATOM 1118 O O . ASN A 1 137 ? 16.296 2.247 -11.248 1.00 95.19 137 ASN A O 1
ATOM 1122 N N . VAL A 1 138 ? 14.881 0.605 -10.635 1.00 94.19 138 VAL A N 1
ATOM 1123 C CA . VAL A 1 138 ? 15.045 -0.200 -11.858 1.00 94.19 138 VAL A CA 1
ATOM 1124 C C . VAL A 1 138 ? 14.558 0.572 -13.084 1.00 94.19 138 VAL A C 1
ATOM 1126 O O . VAL A 1 138 ? 15.270 0.660 -14.083 1.00 94.19 138 VAL A O 1
ATOM 1129 N N . PHE A 1 139 ? 13.378 1.189 -12.999 1.00 95.94 139 PHE A N 1
ATOM 1130 C CA . PHE A 1 139 ? 12.823 1.985 -14.088 1.00 95.94 139 PHE A CA 1
ATOM 1131 C C . PHE A 1 139 ? 13.699 3.199 -14.415 1.00 95.94 139 PHE A C 1
ATOM 1133 O O . PHE A 1 139 ? 13.956 3.475 -15.585 1.00 95.94 139 PHE A O 1
ATOM 1140 N N . ALA A 1 140 ? 14.204 3.907 -13.401 1.00 95.81 140 ALA A N 1
ATOM 1141 C CA . ALA A 1 140 ? 15.096 5.046 -13.596 1.00 95.81 140 ALA A CA 1
ATOM 1142 C C . ALA A 1 140 ? 16.402 4.642 -14.303 1.00 95.81 140 ALA A C 1
ATOM 1144 O O . ALA A 1 140 ? 16.841 5.346 -15.215 1.00 95.81 140 ALA A O 1
ATOM 1145 N N . GLN A 1 141 ? 16.990 3.501 -13.926 1.00 95.50 141 GLN A N 1
ATOM 1146 C CA . GLN A 1 141 ? 18.194 2.962 -14.564 1.00 95.50 141 GLN A CA 1
ATOM 1147 C C . GLN A 1 141 ? 17.944 2.558 -16.022 1.00 95.50 141 GLN A C 1
ATOM 1149 O O . GLN A 1 141 ? 18.692 2.984 -16.905 1.00 95.50 141 GLN A O 1
ATOM 1154 N N . GLU A 1 142 ? 16.879 1.797 -16.297 1.00 94.06 142 GLU A N 1
ATOM 1155 C CA . GLU A 1 142 ? 16.526 1.385 -17.665 1.00 94.06 142 GLU A CA 1
ATOM 1156 C C . GLU A 1 142 ? 16.226 2.610 -18.536 1.00 94.06 142 GLU A C 1
ATOM 1158 O O . GLU A 1 142 ? 16.741 2.733 -19.646 1.00 94.06 142 GLU A O 1
ATOM 1163 N N . LYS A 1 143 ? 15.468 3.581 -18.012 1.00 95.12 143 LYS A N 1
ATOM 1164 C CA . LYS A 1 143 ? 15.165 4.834 -18.710 1.00 95.12 143 LYS A CA 1
ATOM 1165 C C . LYS A 1 143 ? 16.430 5.613 -19.060 1.00 95.12 143 LYS A C 1
ATOM 1167 O O . LYS A 1 143 ? 16.546 6.107 -20.179 1.00 95.12 143 LYS A O 1
ATOM 1172 N N . GLN A 1 144 ? 17.376 5.728 -18.128 1.00 96.56 144 GLN A N 1
ATOM 1173 C CA . GLN A 1 144 ? 18.647 6.408 -18.378 1.00 96.56 144 GLN A CA 1
ATOM 1174 C C . GLN A 1 144 ? 19.491 5.670 -19.428 1.00 96.56 144 GLN A C 1
ATOM 1176 O O . GLN A 1 144 ? 20.089 6.312 -20.297 1.00 96.56 144 GLN A O 1
ATOM 1181 N N . SER A 1 145 ? 19.533 4.336 -19.366 1.00 95.62 145 SER A N 1
ATOM 1182 C CA . SER A 1 145 ? 20.238 3.506 -20.346 1.00 95.62 145 SER A CA 1
ATOM 1183 C C . SER A 1 145 ? 19.651 3.683 -21.748 1.00 95.62 145 SER A C 1
ATOM 1185 O O . SER A 1 145 ? 20.384 3.983 -22.689 1.00 95.62 145 SER A O 1
ATOM 1187 N N . LEU A 1 146 ? 18.324 3.604 -21.870 1.00 94.19 146 LEU A N 1
ATOM 1188 C CA . LEU A 1 146 ? 17.601 3.774 -23.129 1.00 94.19 146 LEU A CA 1
ATOM 1189 C C . LEU A 1 146 ? 17.727 5.190 -23.708 1.00 94.19 146 LEU A C 1
ATOM 1191 O O . LEU A 1 146 ? 17.901 5.330 -24.914 1.00 94.19 146 LEU A O 1
ATOM 1195 N N . ASP A 1 147 ? 17.683 6.237 -22.880 1.00 94.25 147 ASP A N 1
ATOM 1196 C CA . ASP A 1 147 ? 17.879 7.626 -23.329 1.00 94.25 147 ASP A CA 1
ATOM 1197 C C . ASP A 1 147 ? 19.314 7.867 -23.825 1.00 94.25 147 ASP A C 1
ATOM 1199 O O . ASP A 1 147 ? 19.536 8.536 -24.836 1.00 94.25 147 ASP A O 1
ATOM 1203 N N . THR A 1 148 ? 20.305 7.280 -23.147 1.00 95.94 148 THR A N 1
ATOM 1204 C CA . THR A 1 148 ? 21.704 7.330 -23.597 1.00 95.94 148 THR A CA 1
ATOM 1205 C C . THR A 1 148 ? 21.863 6.596 -24.927 1.00 95.94 148 THR A C 1
ATOM 1207 O O . THR A 1 148 ? 22.431 7.153 -25.867 1.00 95.94 148 THR A O 1
ATOM 1210 N N . GLN A 1 149 ? 21.281 5.399 -25.036 1.00 94.56 149 GLN A N 1
ATOM 1211 C CA . GLN A 1 149 ? 21.273 4.613 -26.264 1.00 94.56 149 GLN A CA 1
ATOM 1212 C C . GLN A 1 149 ? 20.597 5.371 -27.417 1.00 94.56 149 GLN A C 1
ATOM 1214 O O . GLN A 1 149 ? 21.163 5.435 -28.505 1.00 94.56 149 GLN A O 1
ATOM 1219 N N . ASP A 1 150 ? 19.431 5.991 -27.203 1.00 94.19 150 ASP A N 1
ATOM 1220 C CA . ASP A 1 150 ? 18.741 6.754 -28.252 1.00 94.19 150 ASP A CA 1
ATOM 1221 C C . ASP A 1 150 ? 19.581 7.941 -28.732 1.00 94.19 150 ASP A C 1
ATOM 1223 O O . ASP A 1 150 ? 19.690 8.176 -29.935 1.00 94.19 150 ASP A O 1
ATOM 1227 N N . LYS A 1 151 ? 20.241 8.657 -27.812 1.00 95.12 151 LYS A N 1
ATOM 1228 C CA . LYS A 1 151 ? 21.137 9.774 -28.151 1.00 95.12 151 LYS A CA 1
ATOM 1229 C C . LYS A 1 151 ? 22.341 9.329 -28.973 1.00 95.12 151 LYS A C 1
ATOM 1231 O O . LYS A 1 151 ? 22.743 10.046 -29.890 1.00 95.12 151 LYS A O 1
ATOM 1236 N N . GLU A 1 152 ? 22.946 8.193 -28.642 1.00 95.19 152 GLU A N 1
ATOM 1237 C CA . GLU A 1 152 ? 24.073 7.635 -29.398 1.00 95.19 152 GLU A CA 1
ATOM 1238 C C . GLU A 1 152 ? 23.634 7.171 -30.787 1.00 95.19 152 GLU A C 1
ATOM 1240 O O . GLU A 1 152 ? 24.233 7.580 -31.782 1.00 95.19 152 GLU A O 1
ATOM 1245 N N . LEU A 1 153 ? 22.529 6.428 -30.863 1.00 93.62 153 LEU A N 1
ATOM 1246 C CA . LEU A 1 153 ? 21.935 5.973 -32.118 1.00 93.62 153 LEU A CA 1
ATOM 1247 C C . LEU A 1 153 ? 21.498 7.143 -33.007 1.00 93.62 153 LEU A C 1
ATOM 1249 O O . LEU A 1 153 ? 21.697 7.103 -34.216 1.00 93.62 153 LEU A O 1
ATOM 1253 N N . ALA A 1 154 ? 20.950 8.216 -32.433 1.00 93.44 154 ALA A N 1
ATOM 1254 C CA . ALA A 1 154 ? 20.588 9.422 -33.173 1.00 93.44 154 ALA A CA 1
ATOM 1255 C C . ALA A 1 154 ? 21.817 10.132 -33.763 1.00 93.44 154 ALA A C 1
ATOM 1257 O O . ALA A 1 154 ? 21.769 10.603 -34.899 1.00 93.44 154 ALA A O 1
ATOM 1258 N N . LYS A 1 155 ? 22.929 10.195 -33.014 1.00 94.88 155 LYS A N 1
ATOM 1259 C CA . LYS A 1 155 ? 24.199 10.748 -33.512 1.00 94.88 155 LYS A CA 1
ATOM 1260 C C . LYS A 1 155 ? 24.793 9.886 -34.622 1.00 94.88 155 LYS A C 1
ATOM 1262 O O . LYS A 1 155 ? 25.301 10.434 -35.595 1.00 94.88 155 LYS A O 1
ATOM 1267 N N . GLU A 1 156 ? 24.757 8.566 -34.463 1.00 93.12 156 GLU A N 1
ATOM 1268 C CA . GLU A 1 156 ? 25.239 7.624 -35.473 1.00 93.12 156 GLU A CA 1
ATOM 1269 C C . GLU A 1 156 ? 24.406 7.726 -36.754 1.00 93.12 156 GLU A C 1
ATOM 1271 O O . GLU A 1 156 ? 24.967 7.916 -37.829 1.00 93.12 156 GLU A O 1
ATOM 1276 N N . LEU A 1 157 ? 23.076 7.720 -36.630 1.00 92.50 157 LEU A N 1
ATOM 1277 C CA . LEU A 1 157 ? 22.153 7.876 -37.751 1.00 92.50 157 LEU A CA 1
ATOM 1278 C C . LEU A 1 157 ? 22.413 9.173 -38.525 1.00 92.50 157 LEU A C 1
ATOM 1280 O O . LEU A 1 157 ? 22.539 9.141 -39.743 1.00 92.50 157 LEU A O 1
ATOM 1284 N N . ALA A 1 158 ? 22.576 10.301 -37.826 1.00 92.12 158 ALA A N 1
ATOM 1285 C CA . ALA A 1 158 ? 22.859 11.586 -38.464 1.00 92.12 158 ALA A CA 1
ATOM 1286 C C . ALA A 1 158 ? 24.191 11.596 -39.240 1.00 92.12 158 ALA A C 1
ATOM 1288 O O . ALA A 1 158 ? 24.295 12.269 -40.263 1.00 92.12 158 ALA A O 1
ATOM 1289 N N . ARG A 1 159 ? 25.209 10.858 -38.769 1.00 92.44 159 ARG A N 1
ATOM 1290 C CA . ARG A 1 159 ? 26.479 10.691 -39.498 1.00 92.44 159 ARG A CA 1
ATOM 1291 C C . ARG A 1 159 ? 26.290 9.832 -40.745 1.00 92.44 159 ARG A C 1
ATOM 1293 O O . ARG A 1 159 ? 26.686 10.258 -41.821 1.00 92.44 159 ARG A O 1
ATOM 1300 N N . LEU A 1 160 ? 25.625 8.684 -40.613 1.00 90.19 160 LEU A N 1
ATOM 1301 C CA . LEU A 1 160 ? 25.369 7.772 -41.733 1.00 90.19 160 LEU A CA 1
ATOM 1302 C C . LEU A 1 160 ? 24.506 8.425 -42.820 1.00 90.19 160 LEU A C 1
ATOM 1304 O O . LEU A 1 160 ? 24.773 8.248 -44.002 1.00 90.19 160 LEU A O 1
ATOM 1308 N N . GLU A 1 161 ? 23.507 9.226 -42.443 1.00 86.94 161 GLU A N 1
ATOM 1309 C CA . GLU A 1 161 ? 22.690 9.994 -43.391 1.00 86.94 161 GLU A CA 1
ATOM 1310 C C . GLU A 1 161 ? 23.482 11.102 -44.102 1.00 86.94 161 GLU A C 1
ATOM 1312 O O . GLU A 1 161 ? 23.178 11.430 -45.250 1.00 86.94 161 GLU A O 1
ATOM 1317 N N . ALA A 1 162 ? 24.482 11.696 -43.440 1.00 88.19 162 ALA A N 1
ATOM 1318 C CA . ALA A 1 162 ? 25.376 12.667 -44.065 1.00 88.19 162 ALA A CA 1
ATOM 1319 C C . ALA A 1 162 ? 26.317 11.984 -45.069 1.00 88.19 162 ALA A C 1
ATOM 1321 O O . ALA A 1 162 ? 26.437 12.462 -46.195 1.00 88.19 162 ALA A O 1
ATOM 1322 N N . ASP A 1 163 ? 26.895 10.842 -44.690 1.00 82.44 163 ASP A N 1
ATOM 1323 C CA . ASP A 1 163 ? 27.752 10.021 -45.554 1.00 82.44 163 ASP A CA 1
ATOM 1324 C C . ASP A 1 163 ? 26.978 9.431 -46.746 1.00 82.44 163 ASP A C 1
ATOM 1326 O O . ASP A 1 163 ? 27.543 9.234 -47.813 1.00 82.44 163 ASP A O 1
ATOM 1330 N N . TYR A 1 164 ? 25.671 9.190 -46.596 1.00 78.50 164 TYR A N 1
ATOM 1331 C CA . TYR A 1 164 ? 24.787 8.739 -47.677 1.00 78.50 164 TYR A CA 1
ATOM 1332 C C . TYR A 1 164 ? 24.460 9.847 -48.698 1.00 78.50 164 TYR A C 1
ATOM 1334 O O . TYR A 1 164 ? 24.122 9.563 -49.847 1.00 78.50 164 TYR A O 1
ATOM 1342 N N . ARG A 1 165 ? 24.500 11.122 -48.280 1.00 73.56 165 ARG A N 1
ATOM 1343 C CA . ARG A 1 165 ? 24.186 12.288 -49.131 1.00 73.56 165 ARG A CA 1
ATOM 1344 C C . ARG A 1 165 ? 25.412 12.902 -49.814 1.00 73.56 165 ARG A C 1
ATOM 1346 O O . ARG A 1 165 ? 25.217 13.670 -50.758 1.00 73.56 165 ARG A O 1
ATOM 1353 N N . GLY A 1 166 ? 26.613 12.643 -49.295 1.00 62.28 166 GLY A N 1
ATOM 1354 C CA . GLY A 1 166 ? 27.895 13.113 -49.836 1.00 62.28 166 GLY A CA 1
ATOM 1355 C C . GLY A 1 166 ? 28.450 12.186 -50.905 1.00 62.28 166 GLY A C 1
ATOM 1356 O O . GLY A 1 166 ? 29.027 12.723 -51.876 1.00 62.28 166 GLY A O 1
#

Sequence (166 aa):
MNQKLSPLIELQKLDLRILEITETRRKIPERLHLAETPLREVTQALTDTKAAVDVATKERRTHEKDLEAHEAHTEKMKSHATSLKTNKEYQAHLFELELANKKRGEFEEKILLAMEKIDELQKVATELQEKKQAHDNVFAQEKQSLDTQDKELAKELARLEADYRG

Foldseek 3Di:
DDPVPVVVVVLVVLVVLLVVLVVLLVCLVVVLVVLCVQLVVLVVVLVVLVVVLVVLVVQLVVLVVVLVVLVVVLVVLVVCLVVDDDPVVNVVSVVVSVVSVVVSVVSVVSNVVSVVSSVVSVVVSVVSVVVSVVSVVSSVVSNVVSVVSNVVSVVVSVVSVVVSVD

pLDDT: mean 91.98, std 8.93, range [46.91, 98.5]

Radius of gyration: 36.34 Å; chains: 1; bounding box: 76×20×107 Å

Secondary structure (DSSP, 8-state):
--TTHHHHHHHHHHHHHHHHHHHHHHHHHHHHHHHHHHHHHHHHHHHHHHHHHHHHHHHHHHHHHHHHHHHHHHHHHHHHGGG--SHHHHHHHHHHHHHHHHHHHHHHHHHHHHHHHHHHHHHHHHHHHHHHHHHHHHHHHHHHHHHHHHHHHHHHHHHHHHHHH-